Protein AF-X1JKB7-F1 (afdb_monomer_lite)

Structure (mmCIF, N/CA/C/O backbone):
data_AF-X1JKB7-F1
#
_entry.id   AF-X1JKB7-F1
#
loop_
_atom_site.group_PDB
_atom_site.id
_atom_site.type_symbol
_atom_site.label_atom_id
_atom_site.label_alt_id
_atom_site.label_comp_id
_atom_site.label_asym_id
_atom_site.label_entity_id
_atom_site.label_seq_id
_atom_site.pdbx_PDB_ins_code
_atom_site.Cartn_x
_atom_site.Cartn_y
_atom_site.Cartn_z
_atom_site.occupancy
_atom_site.B_iso_or_equiv
_atom_site.auth_seq_id
_atom_site.auth_comp_id
_atom_site.auth_asym_id
_atom_site.auth_atom_id
_atom_site.pdbx_PDB_model_num
ATOM 1 N N . MET A 1 1 ? 3.343 12.902 -6.749 1.00 67.06 1 MET A N 1
ATOM 2 C CA . MET A 1 1 ? 1.895 13.186 -6.654 1.00 67.06 1 MET A CA 1
ATOM 3 C C . MET A 1 1 ? 1.646 13.955 -5.367 1.00 67.06 1 MET A C 1
ATOM 5 O O . MET A 1 1 ? 2.463 13.833 -4.457 1.00 67.06 1 MET A O 1
ATOM 9 N N . PRO A 1 2 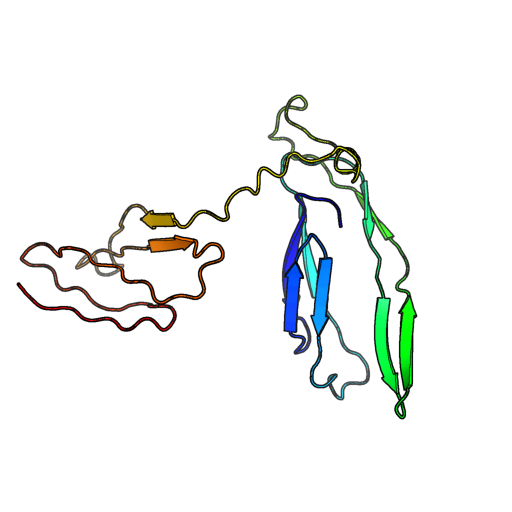? 0.569 14.744 -5.286 1.00 68.81 2 PRO A N 1
ATOM 10 C CA . PRO A 1 2 ? 0.174 15.407 -4.045 1.00 68.81 2 PRO A CA 1
ATOM 11 C C . PRO A 1 2 ? -0.116 14.425 -2.902 1.00 68.81 2 PRO A C 1
ATOM 13 O O . PRO A 1 2 ? -0.465 13.264 -3.144 1.00 68.81 2 PRO A O 1
ATOM 16 N N . LYS A 1 3 ? 0.022 14.890 -1.653 1.00 67.94 3 LYS A N 1
ATOM 17 C CA . LYS A 1 3 ? -0.357 14.118 -0.456 1.00 67.94 3 LYS A CA 1
ATOM 18 C C . LYS A 1 3 ? -1.873 13.890 -0.411 1.00 67.94 3 LYS A C 1
ATOM 20 O O . LYS A 1 3 ? -2.651 14.680 -0.929 1.00 67.94 3 LYS A O 1
ATOM 25 N N . GLY A 1 4 ? -2.281 12.781 0.210 1.00 70.06 4 GLY A N 1
ATOM 26 C CA . GLY A 1 4 ? -3.690 12.394 0.367 1.00 70.06 4 GLY A CA 1
ATOM 27 C C . GLY A 1 4 ? -4.342 11.797 -0.889 1.00 70.06 4 GLY A C 1
ATOM 28 O O . GLY A 1 4 ? -5.540 11.511 -0.882 1.00 70.06 4 GLY A O 1
ATOM 29 N N . ILE A 1 5 ? -3.550 11.544 -1.933 1.00 76.94 5 ILE A N 1
ATOM 30 C CA . ILE A 1 5 ? -3.913 10.667 -3.045 1.00 76.94 5 ILE A CA 1
ATOM 31 C C . ILE A 1 5 ? -3.340 9.282 -2.765 1.00 76.94 5 ILE A C 1
ATOM 33 O O . ILE A 1 5 ? -2.175 9.151 -2.394 1.00 76.94 5 ILE A O 1
ATOM 37 N N . THR A 1 6 ? -4.140 8.244 -2.964 1.00 78.31 6 THR A N 1
ATOM 38 C CA . THR A 1 6 ? -3.696 6.850 -2.927 1.00 78.31 6 THR A CA 1
ATOM 39 C C . THR A 1 6 ? -3.785 6.244 -4.319 1.00 78.31 6 THR A C 1
ATOM 41 O O . THR A 1 6 ? -4.603 6.654 -5.142 1.00 78.31 6 THR A O 1
ATOM 44 N N . ALA A 1 7 ? -2.926 5.270 -4.608 1.00 77.62 7 ALA A N 1
ATOM 45 C CA . ALA A 1 7 ? -2.936 4.546 -5.870 1.00 77.62 7 ALA A CA 1
ATOM 46 C C . ALA A 1 7 ? -3.080 3.046 -5.614 1.00 77.62 7 ALA A C 1
ATOM 48 O O . ALA A 1 7 ? -2.458 2.507 -4.699 1.00 77.62 7 ALA A O 1
ATOM 49 N N . THR A 1 8 ? -3.886 2.375 -6.431 1.00 74.75 8 THR A N 1
ATOM 50 C CA . THR A 1 8 ? -4.129 0.935 -6.343 1.00 74.75 8 THR A CA 1
ATOM 51 C C . THR A 1 8 ? -3.903 0.273 -7.696 1.00 74.75 8 THR A C 1
ATOM 53 O O . THR A 1 8 ? -4.328 0.770 -8.743 1.00 74.75 8 THR A O 1
ATOM 56 N N . ALA A 1 9 ? -3.220 -0.866 -7.670 1.00 76.81 9 ALA A N 1
ATOM 57 C CA . ALA A 1 9 ? -3.004 -1.707 -8.836 1.00 76.81 9 ALA A CA 1
ATOM 58 C C . ALA A 1 9 ? -4.325 -2.345 -9.298 1.00 76.81 9 ALA A C 1
ATOM 60 O O . ALA A 1 9 ? -5.082 -2.844 -8.468 1.00 76.81 9 ALA A O 1
ATOM 61 N N . ILE A 1 10 ? -4.589 -2.351 -10.611 1.00 75.06 10 ILE A N 1
ATOM 62 C CA . ILE A 1 10 ? -5.733 -3.071 -11.203 1.00 75.06 10 ILE A CA 1
ATOM 63 C C . ILE A 1 10 ? -5.227 -4.183 -12.124 1.00 75.06 10 ILE A C 1
ATOM 65 O O . ILE A 1 10 ? -5.550 -5.349 -11.929 1.00 75.06 10 ILE A O 1
ATOM 69 N N . ASN A 1 11 ? -4.422 -3.836 -13.128 1.00 75.81 11 ASN A N 1
ATOM 70 C CA . ASN A 1 11 ? -3.771 -4.794 -14.017 1.00 75.81 11 ASN A CA 1
ATOM 71 C C . ASN A 1 11 ? -2.428 -4.223 -14.455 1.00 75.81 11 ASN A C 1
ATOM 73 O O . ASN A 1 11 ? -2.389 -3.209 -15.141 1.00 75.81 11 ASN A O 1
ATOM 77 N N . LEU A 1 12 ? -1.333 -4.864 -14.068 1.00 82.44 12 LEU A N 1
ATOM 78 C CA . LEU A 1 12 ? 0.002 -4.306 -14.255 1.00 82.44 12 LEU A CA 1
ATOM 79 C C . LEU A 1 12 ? 0.885 -5.102 -15.208 1.00 82.44 12 LEU A C 1
ATOM 81 O O . LEU A 1 12 ? 2.082 -4.848 -15.262 1.00 82.44 12 LEU A O 1
ATOM 85 N N . ALA A 1 13 ? 0.311 -6.050 -15.954 1.00 79.06 13 ALA A N 1
ATOM 86 C CA . ALA A 1 13 ? 1.042 -6.868 -16.921 1.00 79.06 13 ALA A CA 1
ATOM 87 C C . ALA A 1 13 ? 2.376 -7.412 -16.360 1.00 79.06 13 ALA A C 1
ATOM 89 O O . ALA A 1 13 ? 3.445 -7.186 -16.927 1.00 79.06 13 ALA A O 1
ATOM 90 N N . ASN A 1 14 ? 2.297 -8.092 -15.210 1.00 79.38 14 ASN A N 1
ATOM 91 C CA . ASN A 1 14 ? 3.423 -8.686 -14.475 1.00 79.38 14 ASN A CA 1
ATOM 92 C C . ASN A 1 14 ? 4.459 -7.694 -13.906 1.00 79.38 14 ASN A C 1
ATOM 94 O O . ASN A 1 14 ? 5.564 -8.111 -13.568 1.00 79.38 14 ASN A O 1
ATOM 98 N N . ALA A 1 15 ? 4.129 -6.404 -13.788 1.00 82.88 15 ALA A N 1
ATOM 99 C CA . ALA A 1 15 ? 4.961 -5.457 -13.049 1.00 82.88 15 ALA A CA 1
ATOM 100 C C . ALA A 1 15 ? 4.763 -5.596 -11.537 1.00 82.88 15 ALA A C 1
ATOM 102 O O . ALA A 1 15 ? 3.627 -5.700 -11.062 1.00 82.88 15 ALA A O 1
ATOM 103 N N . ASP A 1 16 ? 5.852 -5.454 -10.789 1.00 81.75 16 ASP A N 1
ATOM 104 C CA . ASP A 1 16 ? 5.804 -5.177 -9.361 1.00 81.75 16 ASP A CA 1
ATOM 105 C C . ASP A 1 16 ? 5.390 -3.722 -9.130 1.00 81.75 16 ASP A C 1
ATOM 107 O O . ASP A 1 16 ? 5.962 -2.787 -9.701 1.00 81.75 16 ASP A O 1
ATOM 111 N N . PHE A 1 17 ? 4.383 -3.531 -8.281 1.00 85.44 17 PHE A N 1
ATOM 112 C CA . PHE A 1 17 ? 3.845 -2.222 -7.922 1.00 85.44 17 PHE A CA 1
ATOM 113 C C . PHE A 1 17 ? 4.328 -1.777 -6.559 1.00 85.44 17 PHE A C 1
ATOM 115 O O . PHE A 1 17 ? 4.163 -2.496 -5.572 1.00 85.44 17 PHE A O 1
ATOM 122 N N . SER A 1 18 ? 4.789 -0.535 -6.476 1.00 80.88 18 SER A N 1
ATOM 123 C CA . SER A 1 18 ? 4.934 0.152 -5.202 1.00 80.88 18 SER A CA 1
ATOM 124 C C . SER A 1 18 ? 4.388 1.574 -5.271 1.00 80.88 18 SER A C 1
ATOM 126 O O . SER A 1 18 ? 4.466 2.264 -6.291 1.00 80.88 18 SER A O 1
ATOM 128 N N . PHE A 1 19 ? 3.813 2.012 -4.154 1.00 81.50 19 PHE A N 1
ATOM 129 C CA . PHE A 1 19 ? 3.374 3.383 -3.953 1.00 81.50 19 PHE A CA 1
ATOM 130 C C . PHE A 1 19 ? 3.996 3.912 -2.666 1.00 81.50 19 PHE A C 1
ATOM 132 O O . PHE A 1 19 ? 3.548 3.598 -1.566 1.00 81.50 19 PHE A O 1
ATOM 139 N N . GLU A 1 20 ? 5.046 4.712 -2.812 1.00 76.62 20 GLU A N 1
ATOM 140 C CA . GLU A 1 20 ? 5.796 5.266 -1.688 1.00 76.62 20 GLU A CA 1
ATOM 141 C C . GLU A 1 20 ? 6.022 6.755 -1.898 1.00 76.62 20 GLU A C 1
ATOM 143 O O . GLU A 1 20 ? 6.302 7.197 -3.012 1.00 76.62 20 GLU A O 1
ATOM 148 N N . LYS A 1 21 ? 5.906 7.547 -0.825 1.00 77.06 21 LYS A N 1
ATOM 149 C CA . LYS A 1 21 ? 6.131 9.005 -0.863 1.00 77.06 21 LYS A CA 1
ATOM 150 C C . LYS A 1 21 ? 5.345 9.699 -1.992 1.00 77.06 21 LYS A C 1
ATOM 152 O O . LYS A 1 21 ? 5.865 10.572 -2.679 1.00 77.06 21 LYS A O 1
ATOM 157 N N . ASN A 1 22 ? 4.095 9.279 -2.208 1.00 77.25 22 ASN A N 1
ATOM 158 C CA . ASN A 1 22 ? 3.223 9.758 -3.288 1.00 77.25 22 ASN A CA 1
ATOM 159 C C . ASN A 1 22 ? 3.813 9.589 -4.698 1.00 77.25 22 ASN A C 1
ATOM 161 O O . ASN A 1 22 ? 3.587 10.411 -5.595 1.00 77.25 22 ASN A O 1
ATOM 165 N N . LYS A 1 23 ? 4.590 8.529 -4.906 1.00 80.81 23 LYS A N 1
ATOM 166 C CA . LYS A 1 23 ? 5.156 8.155 -6.196 1.00 80.81 23 LYS A CA 1
ATOM 167 C C . LYS A 1 23 ? 4.790 6.709 -6.495 1.00 80.81 23 LYS A C 1
ATOM 169 O O . LYS A 1 23 ? 5.072 5.814 -5.705 1.00 80.81 23 LYS A O 1
ATOM 174 N N . ILE A 1 24 ? 4.173 6.502 -7.653 1.00 84.94 24 ILE A N 1
ATOM 175 C CA . ILE A 1 24 ? 3.945 5.168 -8.202 1.00 84.94 24 ILE A CA 1
ATOM 176 C C . ILE A 1 24 ? 5.240 4.710 -8.869 1.00 84.94 24 ILE A C 1
ATOM 178 O O . ILE A 1 24 ? 5.812 5.446 -9.679 1.00 84.94 24 ILE A O 1
ATOM 182 N N . THR A 1 25 ? 5.680 3.501 -8.544 1.00 84.06 25 THR A N 1
ATOM 183 C CA . THR A 1 25 ? 6.769 2.815 -9.238 1.00 84.06 25 THR A CA 1
ATOM 184 C C . THR A 1 25 ? 6.254 1.473 -9.738 1.00 84.06 25 THR A C 1
ATOM 186 O O . THR A 1 25 ? 5.592 0.737 -9.009 1.00 84.06 25 THR A O 1
ATOM 189 N N . LEU A 1 26 ? 6.538 1.187 -11.005 1.00 82.81 26 LEU A N 1
ATOM 190 C CA . LEU A 1 26 ? 6.239 -0.075 -11.668 1.00 82.81 26 LEU A CA 1
ATOM 191 C C . LEU A 1 26 ? 7.565 -0.653 -12.145 1.00 82.81 26 LEU A C 1
ATOM 193 O O . LEU A 1 26 ? 8.293 0.029 -12.871 1.00 82.81 26 LEU A O 1
ATOM 197 N N . ILE A 1 27 ? 7.895 -1.864 -11.707 1.00 84.62 27 ILE A N 1
ATOM 198 C CA . ILE A 1 27 ? 9.154 -2.525 -12.054 1.00 84.62 27 ILE A CA 1
ATOM 199 C C . ILE A 1 27 ? 8.835 -3.835 -12.761 1.00 84.62 27 ILE A C 1
ATOM 201 O O . ILE A 1 27 ? 8.167 -4.700 -12.208 1.00 84.62 27 ILE A O 1
ATOM 205 N N . TRP A 1 28 ? 9.340 -3.992 -13.982 1.00 81.62 28 TRP A N 1
ATOM 206 C CA . TRP A 1 28 ? 9.316 -5.268 -14.688 1.00 81.62 28 TRP A CA 1
ATOM 207 C C . TRP A 1 28 ? 10.675 -5.937 -14.548 1.00 81.62 28 TRP A C 1
ATOM 209 O O . TRP A 1 28 ? 11.679 -5.384 -14.992 1.00 81.62 28 TRP A O 1
ATOM 219 N N . LEU A 1 29 ? 10.706 -7.146 -13.985 1.00 78.38 29 LEU A N 1
ATOM 220 C CA . LEU A 1 29 ? 11.900 -7.993 -14.057 1.00 78.38 29 LEU A CA 1
ATOM 221 C C . LEU A 1 29 ? 12.142 -8.467 -15.498 1.00 78.38 29 LEU A C 1
ATOM 223 O O . LEU A 1 29 ? 13.273 -8.496 -15.975 1.00 78.38 29 LEU A O 1
ATOM 227 N N . LYS A 1 30 ? 11.054 -8.805 -16.199 1.00 78.31 30 LYS A N 1
ATOM 228 C CA . LYS A 1 30 ? 11.026 -9.080 -17.633 1.00 78.31 30 LYS A CA 1
ATOM 229 C C . LYS A 1 30 ? 9.790 -8.404 -18.221 1.00 78.31 30 LYS A C 1
ATOM 231 O O . LYS A 1 30 ? 8.676 -8.659 -17.761 1.00 78.31 30 LYS A O 1
ATOM 236 N N . LEU A 1 31 ? 9.984 -7.539 -19.215 1.00 76.38 31 LEU A N 1
ATOM 237 C CA . LEU A 1 31 ? 8.864 -6.972 -19.965 1.00 76.38 31 LEU A CA 1
ATOM 238 C C . LEU A 1 31 ? 8.130 -8.116 -20.702 1.00 76.38 31 LEU A C 1
ATOM 240 O O . LEU A 1 31 ? 8.802 -9.030 -21.188 1.00 76.38 31 LEU A O 1
ATOM 244 N N . PRO A 1 32 ? 6.789 -8.110 -20.790 1.00 78.50 32 PRO A N 1
ATOM 245 C CA . PRO A 1 32 ? 6.070 -9.101 -21.586 1.00 78.50 32 PRO A CA 1
ATOM 246 C C . PRO A 1 32 ? 6.553 -9.130 -23.043 1.00 78.50 32 PRO A C 1
ATOM 248 O O . PRO A 1 32 ? 6.808 -8.081 -23.626 1.00 78.50 32 PRO A O 1
ATOM 251 N N . ASP A 1 33 ? 6.615 -10.323 -23.645 1.00 77.81 33 ASP A N 1
ATOM 252 C CA . ASP A 1 33 ? 7.050 -10.521 -25.042 1.00 77.81 33 ASP A CA 1
ATOM 253 C C . ASP A 1 33 ? 5.994 -10.025 -26.069 1.00 77.81 33 ASP A C 1
ATOM 255 O O . ASP A 1 33 ? 6.169 -10.136 -27.283 1.00 77.81 33 ASP A O 1
ATOM 259 N N . GLU A 1 34 ? 4.872 -9.481 -25.586 1.00 76.19 34 GLU A N 1
ATOM 260 C CA . GLU A 1 34 ? 3.820 -8.877 -26.398 1.00 76.19 34 GLU A CA 1
ATOM 261 C C . GLU A 1 34 ? 4.272 -7.530 -26.975 1.00 76.19 34 GLU A C 1
ATOM 263 O O . GLU A 1 34 ? 4.841 -6.687 -26.286 1.00 76.19 34 GLU A O 1
ATOM 268 N N . SER A 1 35 ? 3.920 -7.264 -28.235 1.00 74.38 35 SER A N 1
ATOM 269 C CA . SER A 1 35 ? 4.248 -5.993 -28.901 1.00 74.38 35 SER A CA 1
ATOM 270 C C . SER A 1 35 ? 3.549 -4.772 -28.292 1.00 74.38 35 SER A C 1
ATOM 272 O O . SER A 1 35 ? 3.887 -3.636 -28.627 1.00 74.38 35 SER A O 1
ATOM 274 N N . ARG A 1 36 ? 2.547 -4.981 -27.426 1.00 73.19 36 ARG A N 1
ATOM 275 C CA . ARG A 1 36 ? 1.813 -3.927 -26.720 1.00 73.19 36 ARG A CA 1
ATOM 276 C C . ARG A 1 36 ? 1.477 -4.386 -25.311 1.00 73.19 36 ARG A C 1
ATOM 278 O O . ARG A 1 36 ? 0.697 -5.310 -25.135 1.00 73.19 36 ARG A O 1
ATOM 285 N N . VAL A 1 37 ? 1.990 -3.669 -24.320 1.00 72.19 37 VAL A N 1
ATOM 286 C CA . VAL A 1 37 ? 1.720 -3.940 -22.907 1.00 72.19 37 VAL A CA 1
ATOM 287 C C . VAL A 1 37 ? 0.724 -2.912 -22.386 1.00 72.19 37 VAL A C 1
ATOM 289 O O . VAL A 1 37 ? 0.959 -1.707 -22.479 1.00 72.19 37 VAL A O 1
ATOM 292 N N . LYS A 1 38 ? -0.407 -3.374 -21.843 1.00 75.00 38 LYS A N 1
ATOM 293 C CA . LYS A 1 38 ? -1.409 -2.501 -21.219 1.00 75.00 38 LYS A CA 1
ATOM 294 C C . LYS A 1 38 ? -1.276 -2.545 -19.702 1.00 75.00 38 LYS A C 1
ATOM 296 O O . LYS A 1 38 ? -1.395 -3.605 -19.099 1.00 75.00 38 LYS A O 1
ATOM 301 N N . VAL A 1 39 ? -1.116 -1.371 -19.100 1.00 76.62 39 VAL A N 1
ATOM 302 C CA . VAL A 1 39 ? -1.061 -1.178 -17.648 1.00 76.62 39 VAL A CA 1
ATOM 303 C C . VAL A 1 39 ? -2.249 -0.330 -17.213 1.00 76.62 39 VAL A C 1
ATOM 305 O O . VAL A 1 39 ? -2.577 0.672 -17.847 1.00 76.62 39 VAL A O 1
ATOM 308 N N . VAL A 1 40 ? -2.900 -0.738 -16.131 1.00 77.50 40 VAL A N 1
ATOM 309 C CA . VAL A 1 40 ? -4.072 -0.101 -15.540 1.00 77.50 40 VAL A CA 1
ATOM 310 C C . VAL A 1 40 ? -3.872 -0.016 -14.030 1.00 77.50 40 VAL A C 1
ATOM 312 O O . VAL A 1 40 ? -3.728 -1.025 -13.338 1.00 77.50 40 VAL A O 1
ATOM 315 N N . TYR A 1 41 ? -3.903 1.203 -13.513 1.00 80.25 41 TYR A N 1
ATOM 316 C CA . TYR A 1 41 ? -3.930 1.506 -12.088 1.00 80.25 41 TYR A CA 1
ATOM 317 C C . TYR A 1 41 ? -5.008 2.562 -11.842 1.00 80.25 41 TYR A C 1
ATOM 319 O O . TYR A 1 41 ? -5.333 3.341 -12.740 1.00 80.25 41 TYR A O 1
ATOM 327 N N . SER A 1 42 ? -5.569 2.587 -10.638 1.00 77.50 42 SER A N 1
ATOM 328 C CA . SER A 1 42 ? -6.506 3.630 -10.214 1.00 77.50 42 SER A CA 1
ATOM 329 C C . SER A 1 42 ? -5.880 4.523 -9.163 1.00 77.50 42 SER A C 1
ATOM 331 O O . SER A 1 42 ? -5.074 4.082 -8.347 1.00 77.50 42 SER A O 1
ATOM 333 N N . ILE A 1 43 ? -6.297 5.780 -9.171 1.00 80.75 43 ILE A N 1
ATOM 334 C CA . ILE A 1 43 ? -5.950 6.784 -8.175 1.00 80.75 43 ILE A CA 1
ATOM 335 C C . ILE A 1 43 ? -7.223 7.201 -7.445 1.00 80.75 43 ILE A C 1
ATOM 337 O O . ILE A 1 43 ? -8.271 7.371 -8.066 1.00 80.75 43 ILE A O 1
ATOM 341 N N . HIS A 1 44 ? -7.132 7.360 -6.133 1.00 77.50 44 HIS A N 1
ATOM 342 C CA . HIS A 1 44 ? -8.232 7.794 -5.287 1.00 77.50 44 HIS A CA 1
ATOM 343 C C . HIS A 1 44 ? -7.773 9.012 -4.492 1.00 77.50 44 HIS A C 1
ATOM 345 O O . HIS A 1 44 ? -6.743 8.975 -3.822 1.00 77.50 44 HIS A O 1
ATOM 351 N N . ALA A 1 45 ? -8.528 10.101 -4.581 1.00 75.94 45 ALA A N 1
ATOM 352 C CA . ALA A 1 45 ? -8.322 11.261 -3.727 1.00 75.94 45 ALA A CA 1
ATOM 353 C C . ALA A 1 45 ? -9.094 11.076 -2.416 1.00 75.94 45 ALA A C 1
ATOM 355 O O . ALA A 1 45 ? -10.194 10.519 -2.403 1.00 75.94 45 ALA A O 1
ATOM 356 N N . ASN A 1 46 ? -8.526 11.551 -1.310 1.00 74.19 46 ASN A N 1
ATOM 357 C CA . ASN A 1 46 ? -9.263 11.664 -0.058 1.00 74.19 46 ASN A CA 1
ATOM 358 C C . ASN A 1 46 ? -10.496 12.574 -0.248 1.00 74.19 46 ASN A C 1
ATOM 360 O O . ASN A 1 46 ? -10.413 13.599 -0.917 1.00 74.19 46 ASN A O 1
ATOM 364 N N . LYS A 1 47 ? -11.622 12.221 0.381 1.00 70.56 47 LYS A N 1
ATOM 365 C CA . LYS A 1 47 ? -12.895 12.968 0.346 1.00 70.56 47 LYS A CA 1
ATOM 366 C C . LYS A 1 47 ? -12.790 14.444 0.765 1.00 70.56 47 LYS A C 1
ATOM 368 O O . LYS A 1 47 ? -13.627 15.249 0.378 1.00 70.56 47 LYS A O 1
ATOM 373 N N . HIS A 1 48 ? -11.767 14.797 1.541 1.00 71.25 48 HIS A N 1
ATOM 374 C CA . HIS A 1 48 ? -11.502 16.170 1.977 1.00 71.25 48 HIS A CA 1
ATOM 375 C C . HIS A 1 48 ? -10.612 16.965 1.010 1.00 71.25 48 HIS A C 1
ATOM 377 O O . HIS A 1 48 ? -10.339 18.131 1.277 1.00 71.25 48 HIS A O 1
ATOM 383 N N . LEU A 1 49 ? -10.133 16.367 -0.084 1.00 73.00 49 LEU A N 1
ATOM 384 C CA . LEU A 1 49 ? -9.283 17.054 -1.056 1.00 73.00 49 LEU A CA 1
ATOM 385 C C . LEU A 1 49 ? -10.100 17.643 -2.204 1.00 73.00 49 LEU A C 1
ATOM 387 O O . LEU A 1 49 ? -10.986 16.992 -2.759 1.00 73.00 49 LEU A O 1
ATOM 391 N N . LYS A 1 50 ? -9.732 18.860 -2.604 1.00 77.19 50 LYS A N 1
ATOM 392 C CA . LYS A 1 50 ? -10.218 19.538 -3.813 1.00 77.19 50 LYS A CA 1
ATOM 393 C C . LYS A 1 50 ? -9.045 20.124 -4.598 1.00 77.19 50 LYS A C 1
ATOM 395 O O . LYS A 1 50 ? -7.952 20.265 -4.062 1.00 77.19 50 LYS A O 1
ATOM 400 N N . GLY A 1 51 ? -9.275 20.467 -5.862 1.00 78.62 51 GLY A N 1
ATOM 401 C CA . GLY A 1 51 ? -8.294 21.162 -6.702 1.00 78.62 51 GLY A CA 1
ATOM 402 C C . GLY A 1 51 ? -7.832 20.323 -7.888 1.00 78.62 51 GLY A C 1
ATOM 403 O O . GLY A 1 51 ? -8.488 19.360 -8.278 1.00 78.62 51 GLY A O 1
ATOM 404 N N . GLU A 1 52 ? -6.719 20.699 -8.503 1.00 80.38 52 GLU A N 1
ATOM 405 C CA . GLU A 1 52 ? -6.172 20.011 -9.673 1.00 80.38 52 GLU A CA 1
ATOM 406 C C . GLU A 1 52 ? -4.665 19.819 -9.556 1.00 80.38 52 GLU A C 1
ATOM 408 O O . GLU A 1 52 ? -3.980 20.624 -8.929 1.00 80.38 52 GLU A O 1
ATOM 413 N N . PHE A 1 53 ? -4.154 18.739 -10.148 1.00 81.38 53 PHE A N 1
ATOM 414 C CA . PHE A 1 53 ? -2.727 18.436 -10.134 1.00 81.38 53 PHE A CA 1
ATOM 415 C C . PHE A 1 53 ? -2.267 17.800 -11.452 1.00 81.38 53 PHE A C 1
ATOM 417 O O . PHE A 1 53 ? -3.019 17.046 -12.080 1.00 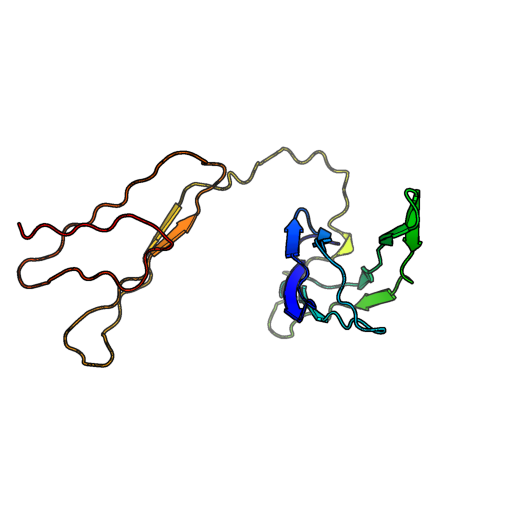81.38 53 PHE A O 1
ATOM 424 N N . PRO A 1 54 ? -1.018 18.052 -11.879 1.00 79.75 54 PRO A N 1
ATOM 425 C CA . PRO A 1 54 ? -0.447 17.381 -13.034 1.00 79.75 54 PRO A CA 1
ATOM 426 C C . PRO A 1 54 ? -0.000 15.957 -12.672 1.00 79.75 54 PRO A C 1
ATOM 428 O O . PRO A 1 54 ? 0.718 15.730 -11.695 1.00 79.75 54 PRO A O 1
ATOM 431 N N . ILE A 1 55 ? -0.371 14.990 -13.504 1.00 82.00 55 ILE A N 1
ATOM 432 C CA . ILE A 1 55 ? 0.216 13.655 -13.550 1.00 82.00 55 ILE A CA 1
ATOM 433 C C . ILE A 1 55 ? 1.152 13.554 -14.748 1.00 82.00 55 ILE A C 1
ATOM 435 O O . ILE A 1 55 ? 0.867 14.037 -15.839 1.00 82.00 55 ILE A O 1
ATOM 439 N N . GLY A 1 56 ? 2.289 12.917 -14.539 1.00 83.00 56 GLY A N 1
ATOM 440 C CA . GLY A 1 56 ? 3.261 12.611 -15.572 1.00 83.00 56 GLY A CA 1
ATOM 441 C C . GLY A 1 56 ? 4.231 11.578 -15.030 1.00 83.00 56 GLY A C 1
ATOM 442 O O . GLY A 1 56 ? 4.045 11.045 -13.932 1.00 83.00 56 GLY A O 1
ATOM 443 N N . GLY A 1 57 ? 5.286 11.307 -15.779 1.00 82.44 57 GLY A N 1
ATOM 444 C CA . GLY A 1 57 ? 6.307 10.380 -15.331 1.00 82.44 57 GLY A CA 1
ATOM 445 C C . GLY A 1 57 ? 7.336 10.124 -16.406 1.00 82.44 57 GLY A C 1
ATOM 446 O O . GLY A 1 57 ? 7.379 10.806 -17.426 1.00 82.44 57 GLY A O 1
ATOM 447 N N . LYS A 1 58 ? 8.150 9.107 -16.163 1.00 86.31 58 LYS A N 1
ATOM 448 C CA . LYS A 1 58 ? 9.144 8.639 -17.111 1.00 86.31 58 LYS A CA 1
ATOM 449 C C . LYS A 1 58 ? 9.120 7.126 -17.176 1.00 86.31 58 LYS A C 1
ATOM 451 O O . LYS A 1 58 ? 8.942 6.467 -16.150 1.00 86.31 58 LYS A O 1
ATOM 456 N N . PHE A 1 59 ? 9.290 6.604 -18.376 1.00 83.38 59 PHE A N 1
ATOM 457 C CA . PHE A 1 59 ? 9.476 5.192 -18.639 1.00 83.38 59 PHE A CA 1
ATOM 458 C C . PHE A 1 59 ? 10.953 4.961 -18.945 1.00 83.38 59 PHE A C 1
ATOM 460 O O . PHE A 1 59 ? 11.472 5.516 -19.907 1.00 83.38 59 PHE A O 1
ATOM 467 N N . SER A 1 60 ? 11.637 4.192 -18.104 1.00 81.50 60 SER A N 1
ATOM 468 C CA . SER A 1 60 ? 13.057 3.877 -18.276 1.00 81.50 60 SER A CA 1
ATOM 469 C C . SER A 1 60 ? 13.210 2.416 -18.671 1.00 81.50 60 SER A C 1
ATOM 471 O O . SER A 1 60 ? 12.635 1.551 -18.011 1.00 81.50 60 SER A O 1
ATOM 473 N N . PHE A 1 61 ? 13.997 2.140 -19.707 1.00 82.56 61 PHE A N 1
ATOM 474 C CA . PHE A 1 61 ? 14.275 0.787 -20.188 1.00 82.56 61 PHE A CA 1
ATOM 475 C C . PHE A 1 61 ? 15.756 0.641 -20.546 1.00 82.56 61 PHE A C 1
ATOM 477 O O . PHE A 1 61 ? 16.482 1.628 -20.639 1.00 82.56 61 PHE A O 1
ATOM 484 N N . ILE A 1 62 ? 16.226 -0.598 -20.667 1.00 82.00 62 ILE A N 1
ATOM 485 C CA . ILE A 1 62 ? 17.603 -0.898 -21.064 1.00 82.00 62 ILE A CA 1
ATOM 486 C C . ILE A 1 62 ? 17.550 -1.494 -22.465 1.00 82.00 62 ILE A C 1
ATOM 488 O O . ILE A 1 62 ? 16.918 -2.532 -22.663 1.00 82.00 62 ILE A O 1
ATOM 492 N N . GLU A 1 63 ? 18.217 -0.851 -23.415 1.00 78.69 63 GLU A N 1
ATOM 493 C CA . GLU A 1 63 ? 18.367 -1.319 -24.789 1.00 78.69 63 GLU A CA 1
ATOM 494 C C . GLU A 1 63 ? 19.859 -1.408 -25.123 1.00 78.69 63 GLU A C 1
ATOM 496 O O . GLU A 1 63 ? 20.602 -0.444 -24.961 1.00 78.69 63 GLU A O 1
ATOM 501 N N . VAL A 1 64 ? 20.309 -2.601 -25.535 1.00 72.06 64 VAL A N 1
ATOM 502 C CA . VAL A 1 64 ? 21.697 -2.877 -25.961 1.00 72.06 64 VAL A CA 1
ATOM 503 C C . VAL A 1 64 ? 22.734 -2.266 -24.995 1.00 72.06 64 VAL A C 1
ATOM 505 O O . VAL A 1 64 ? 23.596 -1.484 -25.378 1.00 72.06 64 VAL A O 1
ATOM 508 N N . GLU A 1 65 ? 22.592 -2.604 -23.707 1.00 77.62 65 GLU A N 1
ATOM 509 C CA . GLU A 1 65 ? 23.448 -2.174 -22.580 1.00 77.62 65 GLU A CA 1
ATOM 510 C C . GLU A 1 65 ? 23.381 -0.689 -22.184 1.00 77.62 65 GLU A C 1
ATOM 512 O O . GLU A 1 65 ? 24.010 -0.295 -21.200 1.00 77.62 65 GLU A O 1
ATOM 517 N N . ASN A 1 66 ? 22.563 0.126 -22.853 1.00 79.94 66 ASN A N 1
ATOM 518 C CA . ASN A 1 66 ? 22.339 1.520 -22.483 1.00 79.94 66 ASN A CA 1
ATOM 519 C C . AS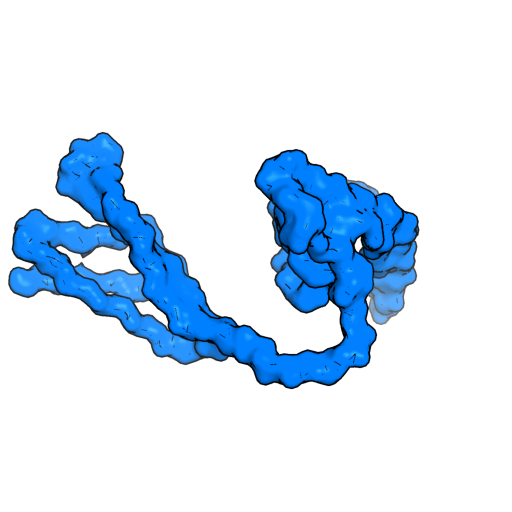N A 1 66 ? 20.957 1.718 -21.859 1.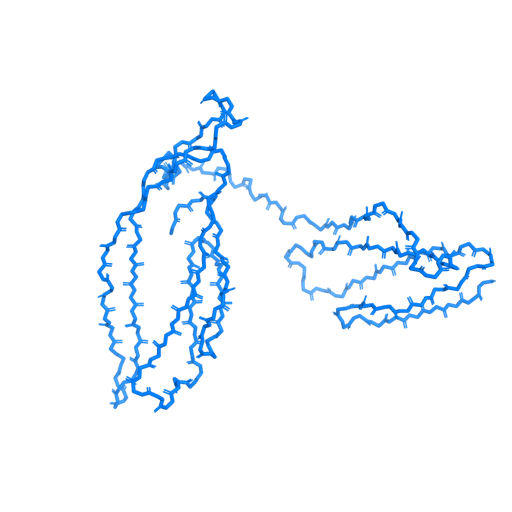00 79.94 66 ASN A C 1
ATOM 521 O O . ASN A 1 66 ? 19.962 1.137 -22.284 1.00 79.94 66 ASN A O 1
ATOM 525 N N . ARG A 1 67 ? 20.893 2.556 -20.821 1.00 84.00 67 ARG A N 1
ATOM 526 C CA . ARG A 1 67 ? 19.627 2.967 -20.209 1.00 84.00 67 ARG A CA 1
ATOM 527 C C . ARG A 1 67 ? 19.043 4.131 -20.999 1.00 84.00 67 ARG A C 1
ATOM 529 O O . ARG A 1 67 ? 19.631 5.210 -21.019 1.00 84.00 67 ARG A O 1
ATOM 536 N N . GLU A 1 68 ? 17.856 3.927 -21.545 1.00 84.12 68 GLU A N 1
ATOM 537 C CA . GLU A 1 68 ? 17.052 4.960 -22.185 1.00 84.12 68 GLU A CA 1
ATOM 538 C C . GLU A 1 68 ? 15.884 5.384 -21.288 1.00 84.12 68 GLU A C 1
ATOM 540 O O . GLU A 1 68 ? 15.405 4.626 -20.436 1.00 84.12 68 GLU A O 1
ATOM 545 N N . GLU A 1 69 ? 15.434 6.629 -21.448 1.00 86.44 69 GLU A N 1
ATOM 546 C CA . GLU A 1 69 ? 14.281 7.178 -20.734 1.00 86.44 69 GLU A CA 1
ATOM 547 C C . GLU A 1 69 ? 13.360 7.924 -21.705 1.00 86.44 69 GLU A C 1
ATOM 549 O O . GLU A 1 69 ? 13.805 8.771 -22.474 1.00 86.44 69 GLU A O 1
ATOM 554 N N . ILE A 1 70 ? 12.061 7.640 -21.631 1.00 78.69 70 ILE A N 1
ATOM 555 C CA . ILE A 1 70 ? 11.006 8.345 -22.360 1.00 78.69 70 ILE A CA 1
ATOM 556 C C . ILE A 1 70 ? 10.164 9.113 -21.347 1.00 78.69 70 ILE A C 1
ATOM 558 O O . ILE A 1 70 ? 9.625 8.531 -20.401 1.00 78.69 70 ILE A O 1
ATOM 562 N N . GLU A 1 71 ? 10.018 10.420 -21.544 1.00 81.81 71 GLU A N 1
ATOM 563 C CA . GLU A 1 71 ? 9.092 11.222 -20.747 1.00 81.81 71 GLU A CA 1
ATOM 564 C C . GLU A 1 71 ? 7.645 10.982 -21.189 1.00 81.81 71 GLU A C 1
ATOM 566 O O . GLU A 1 71 ? 7.302 11.047 -22.369 1.00 81.81 71 GLU A O 1
ATOM 571 N N . LEU A 1 72 ? 6.776 10.715 -20.217 1.00 78.19 72 LEU A N 1
ATOM 572 C CA . LEU A 1 72 ? 5.342 10.584 -20.442 1.00 78.19 72 LEU A CA 1
ATOM 573 C C . LEU A 1 72 ? 4.718 11.977 -20.542 1.00 78.19 72 LEU A C 1
ATOM 575 O O . LEU A 1 72 ? 5.018 12.869 -19.743 1.00 78.19 72 LEU A O 1
ATOM 579 N N . THR A 1 73 ? 3.789 12.147 -21.482 1.00 78.38 73 THR A N 1
ATOM 580 C CA . THR A 1 73 ? 3.028 13.391 -21.621 1.00 78.38 73 THR A CA 1
ATOM 581 C C . THR A 1 73 ? 2.284 13.708 -20.327 1.00 78.38 73 THR A C 1
ATOM 583 O O . THR A 1 73 ? 1.554 12.874 -19.790 1.00 78.38 73 THR A O 1
ATOM 586 N N . LYS A 1 74 ? 2.459 14.935 -19.834 1.00 80.56 74 LYS A N 1
ATOM 587 C CA . LYS A 1 74 ? 1.772 15.403 -18.630 1.00 80.56 74 LYS A CA 1
ATOM 588 C C . LYS A 1 74 ? 0.282 15.606 -18.915 1.00 80.56 74 LYS A C 1
ATOM 590 O O . LYS A 1 74 ? -0.091 16.096 -19.981 1.00 80.56 74 LYS A O 1
ATOM 595 N N . HIS A 1 75 ? -0.562 15.250 -17.958 1.00 76.69 75 HIS A N 1
ATOM 596 C CA . HIS A 1 75 ? -2.003 15.491 -17.991 1.00 76.69 75 HIS A CA 1
ATOM 597 C C . HIS A 1 75 ? -2.458 16.095 -16.670 1.00 76.69 75 HIS A C 1
ATOM 599 O O . HIS A 1 75 ? -1.961 15.711 -15.620 1.00 76.69 75 HIS A O 1
ATOM 605 N N . THR A 1 76 ? -3.409 17.022 -16.699 1.00 78.00 76 THR A N 1
ATOM 606 C CA . THR A 1 76 ? -3.969 17.602 -15.473 1.00 78.00 76 THR A CA 1
ATOM 607 C C . THR A 1 76 ? -5.191 16.805 -15.039 1.00 78.00 76 THR A C 1
ATOM 609 O O . THR A 1 76 ? -6.098 16.572 -15.837 1.00 78.00 76 THR A O 1
ATOM 612 N N . ILE A 1 77 ? -5.220 16.386 -13.775 1.00 79.81 77 ILE A N 1
ATOM 613 C CA . ILE A 1 77 ? -6.360 15.708 -13.157 1.00 79.81 77 ILE A CA 1
ATOM 614 C C . ILE A 1 77 ? -7.038 16.678 -12.199 1.00 79.81 77 ILE A C 1
ATOM 616 O O . ILE A 1 77 ? -6.389 17.243 -11.320 1.00 79.81 77 ILE A O 1
ATOM 620 N N . LYS A 1 78 ? -8.356 16.824 -12.345 1.00 79.44 78 LYS A N 1
ATOM 621 C CA . LYS A 1 78 ? -9.195 17.629 -11.459 1.00 79.44 78 LYS A CA 1
ATOM 622 C C . LYS A 1 78 ? -9.880 16.738 -10.424 1.00 79.44 78 LYS A C 1
ATOM 624 O O . LYS A 1 78 ? -10.591 15.802 -10.785 1.00 79.44 78 LYS A O 1
ATOM 629 N N . ILE A 1 79 ? -9.670 17.039 -9.148 1.00 78.44 79 ILE A N 1
ATOM 630 C CA . ILE A 1 79 ? -10.325 16.402 -8.007 1.00 78.44 79 ILE A CA 1
ATOM 631 C C . ILE A 1 79 ? -11.629 17.152 -7.742 1.00 78.44 79 ILE A C 1
ATOM 633 O O . ILE A 1 79 ? -11.627 18.335 -7.393 1.00 78.44 79 ILE A O 1
ATOM 637 N N . LEU A 1 80 ? -12.750 16.459 -7.933 1.00 68.38 80 LEU A N 1
ATOM 638 C CA . LEU A 1 80 ? -14.065 16.986 -7.589 1.00 68.38 80 LEU A CA 1
ATOM 639 C C . LEU A 1 80 ? -14.344 16.705 -6.105 1.00 68.38 80 LEU A C 1
ATOM 641 O O . LEU A 1 80 ? -14.203 15.553 -5.687 1.00 68.38 80 LEU A O 1
ATOM 645 N N . PRO A 1 81 ? -14.739 17.716 -5.314 1.00 61.75 81 PRO A N 1
ATOM 646 C CA . PRO A 1 81 ? -15.084 17.512 -3.916 1.00 61.75 81 PRO A CA 1
ATOM 647 C C . PRO A 1 81 ? -16.327 16.626 -3.788 1.00 61.75 81 PRO A C 1
ATOM 649 O O . PRO A 1 81 ? -17.271 16.725 -4.577 1.00 61.75 81 PRO A O 1
ATOM 652 N N . SER A 1 82 ? -16.338 15.757 -2.779 1.00 58.56 82 SER A N 1
ATOM 653 C CA . SER A 1 82 ? -17.527 14.974 -2.444 1.00 58.56 82 SER A CA 1
ATOM 654 C C . SER A 1 82 ? -18.613 15.883 -1.864 1.00 58.56 82 SER A C 1
ATOM 656 O O . SER A 1 82 ? -18.336 16.626 -0.925 1.00 58.56 82 SER A O 1
ATOM 658 N N . LEU A 1 83 ? -19.850 15.775 -2.365 1.00 57.94 83 LEU A N 1
ATOM 659 C CA . LEU A 1 83 ? -21.006 16.579 -1.924 1.00 57.94 83 LEU A CA 1
ATOM 660 C C . LEU A 1 83 ? -21.378 16.413 -0.434 1.00 57.94 83 LEU A C 1
ATOM 662 O O . LEU A 1 83 ? -22.156 17.201 0.086 1.00 57.94 83 LEU A O 1
ATOM 666 N N . GLU A 1 84 ? -20.861 15.386 0.242 1.00 59.03 84 GLU A N 1
ATOM 667 C CA . GLU A 1 84 ? -21.183 15.057 1.640 1.00 59.03 84 GLU A CA 1
ATOM 668 C C . GLU A 1 84 ? -20.286 15.760 2.673 1.00 59.03 84 GLU A C 1
ATOM 670 O O . GLU A 1 84 ? -20.501 15.615 3.876 1.00 59.03 84 GLU A O 1
ATOM 675 N N . VAL A 1 85 ? -19.256 16.486 2.232 1.00 59.50 85 VAL A N 1
ATOM 676 C CA . VAL A 1 85 ? -18.268 17.122 3.114 1.00 59.50 85 VAL A CA 1
ATOM 677 C C . VAL A 1 85 ? -18.471 18.633 3.092 1.00 59.50 85 VAL A C 1
ATOM 679 O O . VAL A 1 85 ? -18.495 19.238 2.026 1.00 59.50 85 VAL A O 1
ATOM 682 N N . ASP A 1 86 ? -18.602 19.233 4.277 1.00 64.31 86 ASP A N 1
ATOM 683 C CA . ASP A 1 86 ? -18.701 20.685 4.457 1.00 64.31 86 ASP A CA 1
ATOM 684 C C . ASP A 1 86 ? -17.474 21.394 3.847 1.00 64.31 86 ASP A C 1
ATOM 686 O O . ASP A 1 86 ? -16.334 20.968 4.060 1.00 64.31 86 ASP A O 1
ATOM 690 N N . GLU A 1 87 ? -17.692 22.473 3.088 1.00 60.94 87 GLU A N 1
ATOM 691 C CA . GLU A 1 87 ? -16.639 23.245 2.409 1.00 60.94 87 GLU A CA 1
ATOM 692 C C . GLU A 1 87 ? -15.561 23.761 3.367 1.00 60.94 87 GLU A C 1
ATOM 694 O O . GLU A 1 87 ? -14.401 23.884 2.959 1.00 60.94 87 GLU A O 1
ATOM 699 N N . ALA A 1 88 ? -15.909 23.993 4.638 1.00 64.88 88 ALA A N 1
ATOM 700 C CA . ALA A 1 88 ? -14.970 24.414 5.678 1.00 64.88 88 ALA A CA 1
ATOM 701 C C . ALA A 1 88 ? -13.954 23.325 6.082 1.00 64.88 88 ALA A C 1
ATOM 703 O O . ALA A 1 88 ? -12.944 23.632 6.712 1.00 64.88 88 ALA A O 1
ATOM 704 N N . LEU A 1 89 ? -14.204 22.060 5.728 1.00 62.19 89 LEU A N 1
ATOM 705 C CA . LEU A 1 89 ? -13.327 20.915 6.007 1.00 62.19 89 LEU A CA 1
ATOM 706 C C . LEU A 1 89 ? -12.547 20.449 4.768 1.00 62.19 89 LEU A C 1
ATOM 708 O O . LEU A 1 89 ? -11.915 19.389 4.806 1.00 62.19 89 LEU A O 1
ATOM 712 N N . MET A 1 90 ? -12.623 21.192 3.660 1.00 60.94 90 MET A N 1
ATOM 713 C CA . MET A 1 90 ? -11.908 20.866 2.429 1.00 60.94 90 MET A CA 1
ATOM 714 C C . MET A 1 90 ? -10.528 21.519 2.398 1.00 60.94 90 MET A C 1
ATOM 716 O O . MET A 1 90 ? -10.388 22.710 2.666 1.00 60.94 90 MET A O 1
ATOM 720 N N . VAL A 1 91 ? -9.530 20.752 1.972 1.00 70.19 91 VAL A N 1
ATOM 721 C CA . VAL A 1 91 ? -8.140 21.189 1.821 1.00 70.19 91 VAL A CA 1
ATOM 722 C C . VAL A 1 91 ? -7.775 21.171 0.338 1.00 70.19 91 VAL A C 1
ATOM 724 O O . VAL A 1 91 ? -8.109 20.216 -0.373 1.00 70.19 91 VAL A O 1
ATOM 727 N N . ASP A 1 92 ? -7.128 22.232 -0.151 1.00 69.94 92 ASP A N 1
ATOM 728 C CA . ASP A 1 92 ? -6.646 22.262 -1.532 1.00 69.94 92 ASP A CA 1
ATOM 729 C C . ASP A 1 92 ? -5.445 21.326 -1.694 1.00 69.94 92 ASP A C 1
ATOM 731 O O . ASP A 1 92 ? -4.538 21.266 -0.862 1.00 69.94 92 ASP A O 1
ATOM 735 N N . VAL A 1 93 ? -5.437 20.578 -2.789 1.00 68.94 93 VAL A N 1
ATOM 736 C CA . VAL A 1 93 ? -4.366 19.647 -3.133 1.00 68.94 93 VAL A CA 1
ATOM 737 C C . VAL A 1 93 ? -3.017 20.350 -3.344 1.00 68.94 93 VAL A C 1
ATOM 739 O O . VAL A 1 93 ? -1.973 19.729 -3.134 1.00 68.94 93 VAL A O 1
ATOM 742 N N . ASN A 1 94 ? -3.032 21.633 -3.716 1.00 69.56 94 ASN A N 1
ATOM 743 C CA . ASN A 1 94 ? -1.837 22.450 -3.919 1.00 69.56 94 ASN A CA 1
ATOM 744 C C . ASN A 1 94 ? -1.338 23.133 -2.638 1.00 69.56 94 ASN A C 1
ATOM 746 O O . ASN A 1 94 ? -0.177 23.517 -2.606 1.00 69.56 94 ASN A O 1
ATOM 750 N N . ASP A 1 95 ? -2.144 23.216 -1.572 1.00 65.00 95 ASP A N 1
ATOM 751 C CA . ASP A 1 95 ? -1.682 23.723 -0.264 1.00 65.00 95 ASP A CA 1
ATOM 752 C C . ASP A 1 95 ? -0.751 22.723 0.454 1.00 65.00 95 ASP A C 1
ATOM 754 O O . ASP A 1 95 ? -0.120 23.037 1.461 1.00 65.00 95 ASP A O 1
ATOM 758 N N . PHE A 1 96 ? -0.602 21.510 -0.088 1.00 58.22 96 PHE A N 1
ATOM 759 C CA . PHE A 1 96 ? 0.436 20.553 0.294 1.00 58.22 96 PHE A CA 1
ATOM 760 C C . PHE A 1 96 ? 1.732 20.766 -0.516 1.00 58.22 96 PHE A C 1
ATOM 762 O O . PHE A 1 96 ? 2.193 19.851 -1.205 1.00 58.22 96 PHE A O 1
ATOM 769 N N . THR A 1 97 ? 2.342 21.950 -0.441 1.00 49.09 97 THR A N 1
ATOM 770 C CA . THR A 1 97 ? 3.671 22.224 -1.026 1.00 49.09 97 THR A CA 1
ATOM 771 C C . THR A 1 97 ? 4.802 22.024 -0.013 1.00 49.09 97 THR A C 1
ATOM 773 O O . THR A 1 97 ? 4.702 22.427 1.143 1.00 49.09 97 THR A O 1
ATOM 776 N N . GLU A 1 98 ? 5.879 21.362 -0.449 1.00 57.94 98 GLU A N 1
ATOM 777 C CA . GLU A 1 98 ? 7.166 21.289 0.255 1.00 57.94 98 GLU A CA 1
ATOM 778 C C . GLU A 1 98 ? 7.724 22.710 0.424 1.00 57.94 98 GLU A C 1
ATOM 780 O O . GLU A 1 98 ? 8.054 23.309 -0.587 1.00 57.94 98 GLU A O 1
ATOM 785 N N . ASP A 1 99 ? 7.743 23.255 1.650 1.00 46.38 99 ASP A N 1
ATOM 786 C CA . ASP A 1 99 ? 8.728 24.237 2.180 1.00 46.38 99 ASP A CA 1
ATOM 787 C C . ASP A 1 99 ? 8.248 24.980 3.450 1.00 46.38 99 ASP A C 1
ATOM 789 O O . ASP A 1 99 ? 8.623 26.117 3.718 1.00 46.38 99 ASP A O 1
ATOM 793 N N . GLU A 1 100 ? 7.473 24.325 4.311 1.00 45.16 100 GLU A N 1
ATOM 794 C CA . GLU A 1 100 ? 7.522 24.644 5.741 1.00 45.16 100 GLU A CA 1
ATOM 795 C C . GLU A 1 100 ? 8.421 23.590 6.389 1.00 45.16 100 GLU A C 1
ATOM 797 O O . GLU A 1 100 ? 8.300 22.408 6.027 1.00 45.16 100 GLU A O 1
ATOM 802 N N . PRO A 1 101 ? 9.336 23.956 7.311 1.00 39.12 101 PRO A N 1
ATOM 803 C CA . PRO A 1 101 ? 10.015 22.973 8.127 1.00 39.12 101 PRO A CA 1
ATOM 804 C C . PRO A 1 101 ? 8.919 22.266 8.911 1.00 39.12 101 PRO A C 1
ATOM 806 O O . PRO A 1 101 ? 8.462 22.730 9.951 1.00 39.12 101 PRO A O 1
ATOM 809 N N . LEU A 1 102 ? 8.480 21.132 8.369 1.00 41.28 102 LEU A N 1
ATOM 810 C CA . LEU A 1 102 ? 7.810 20.101 9.118 1.00 41.28 102 LEU A CA 1
ATOM 811 C C . LEU A 1 102 ? 8.773 19.847 10.264 1.00 41.28 102 LEU A C 1
ATOM 813 O O . LEU A 1 102 ? 9.783 19.157 10.092 1.00 41.28 102 LEU A O 1
ATOM 817 N N . GLU A 1 103 ? 8.470 20.409 11.437 1.00 37.19 103 GLU A N 1
ATOM 818 C CA . GLU A 1 103 ? 8.745 19.689 12.658 1.00 37.19 103 GLU A CA 1
ATOM 819 C C . GLU A 1 103 ? 8.335 18.273 12.318 1.00 37.19 103 GLU A C 1
ATOM 821 O O . GLU A 1 103 ? 7.178 17.998 11.991 1.00 37.19 103 GLU A O 1
ATOM 826 N N . SER A 1 104 ? 9.330 17.405 12.213 1.00 36.81 104 SER A N 1
ATOM 827 C CA . SER A 1 104 ? 9.108 16.004 12.011 1.00 36.81 104 SER A CA 1
ATOM 828 C C . SER A 1 104 ? 8.443 15.516 13.290 1.00 36.81 104 SER A C 1
ATOM 830 O O . SER A 1 104 ? 9.047 14.784 14.074 1.00 36.81 104 SER A O 1
ATOM 832 N N . THR A 1 105 ? 7.154 15.805 13.458 1.00 36.38 105 THR A N 1
ATOM 833 C CA . THR A 1 105 ? 6.209 14.757 13.767 1.00 36.38 105 THR A CA 1
ATOM 834 C C . THR A 1 105 ? 6.340 13.784 12.605 1.00 36.38 105 THR A C 1
ATOM 836 O O . THR A 1 105 ? 5.573 13.723 11.651 1.00 36.38 105 THR A O 1
ATOM 839 N N . THR A 1 106 ? 7.419 13.003 12.690 1.00 41.00 106 THR A N 1
ATOM 840 C CA . THR A 1 106 ? 7.344 11.583 12.471 1.00 41.00 106 THR A CA 1
ATOM 841 C C . THR A 1 106 ? 6.031 11.211 13.139 1.00 41.00 106 THR A C 1
ATOM 843 O O . THR A 1 106 ? 5.989 11.078 14.361 1.00 41.00 106 THR A O 1
ATOM 846 N N . GLU A 1 107 ? 4.934 11.149 12.379 1.00 47.00 107 GLU A N 1
ATOM 847 C CA . GLU A 1 107 ? 3.877 10.229 12.733 1.00 47.00 107 GLU A CA 1
ATOM 848 C C . GLU A 1 107 ? 4.646 8.931 12.836 1.00 47.00 107 GLU A C 1
ATOM 850 O O . GLU A 1 107 ? 5.100 8.352 11.841 1.00 47.00 107 GLU A O 1
ATOM 855 N N . SER A 1 108 ? 4.997 8.589 14.075 1.00 51.44 108 SER A N 1
ATOM 856 C CA . SER A 1 108 ? 5.535 7.295 14.385 1.00 51.44 108 SER A CA 1
ATOM 857 C C . SER A 1 108 ? 4.566 6.374 13.679 1.00 51.44 108 SER A C 1
ATOM 859 O O . SER A 1 108 ? 3.371 6.435 13.975 1.00 51.44 108 SER A O 1
ATOM 861 N N . LEU A 1 109 ? 5.039 5.613 12.690 1.00 55.12 109 LEU A N 1
ATOM 862 C CA . LEU A 1 109 ? 4.310 4.454 12.210 1.00 55.12 109 LEU A CA 1
ATOM 863 C C . LEU A 1 109 ? 4.215 3.568 13.450 1.00 55.12 109 LEU A C 1
ATOM 865 O O . LEU A 1 109 ? 5.133 2.806 13.760 1.00 55.12 109 LEU A O 1
ATOM 869 N N . ALA A 1 110 ? 3.211 3.857 14.270 1.00 68.06 110 ALA A N 1
ATOM 870 C CA . ALA A 1 110 ? 3.147 3.395 15.627 1.00 68.06 110 ALA A CA 1
ATOM 871 C C . ALA A 1 110 ? 2.823 1.921 15.521 1.00 68.06 110 ALA A C 1
ATOM 873 O O . ALA A 1 110 ? 1.998 1.492 14.703 1.00 68.06 110 ALA A O 1
ATOM 874 N N . ILE A 1 111 ? 3.531 1.141 16.321 1.00 82.81 111 ILE A N 1
ATOM 875 C CA . ILE A 1 111 ? 3.213 -0.265 16.447 1.00 82.81 111 ILE A CA 1
ATOM 876 C C . ILE A 1 111 ? 1.823 -0.331 17.075 1.00 82.81 111 ILE A C 1
ATOM 878 O O . ILE A 1 111 ? 1.585 0.277 18.119 1.00 82.81 111 ILE A O 1
ATOM 882 N N . GLY A 1 112 ? 0.909 -1.037 16.421 1.00 85.06 112 GLY A N 1
ATOM 883 C CA . GLY A 1 112 ? -0.481 -1.128 16.848 1.00 85.06 112 GLY A CA 1
ATOM 884 C C . GLY A 1 112 ? -1.062 -2.495 16.534 1.00 85.06 112 GLY A C 1
ATOM 885 O O . GLY A 1 112 ? -0.692 -3.125 15.546 1.00 85.06 112 GLY A O 1
ATOM 886 N N . CYS A 1 113 ? -1.979 -2.946 17.379 1.00 88.12 113 CYS A N 1
ATOM 887 C CA . CYS A 1 113 ? -2.763 -4.154 17.168 1.00 88.12 113 CYS A CA 1
ATOM 888 C C . CYS A 1 113 ? -4.224 -3.814 17.457 1.00 88.12 113 CYS A C 1
ATOM 890 O O . CYS A 1 113 ? -4.547 -3.355 18.554 1.00 88.12 113 CYS A O 1
ATOM 892 N N . TYR A 1 114 ? -5.091 -3.995 16.466 1.00 87.56 114 TYR A N 1
ATOM 893 C CA . TYR A 1 114 ? -6.487 -3.578 16.526 1.00 87.56 114 TYR A CA 1
ATOM 894 C C . TYR A 1 114 ? -7.392 -4.768 16.250 1.00 87.56 114 TYR A C 1
ATOM 896 O O . TYR A 1 114 ? -7.279 -5.414 15.211 1.00 87.56 114 TYR A O 1
ATOM 904 N N . ARG A 1 115 ? -8.318 -5.039 17.170 1.00 91.06 115 ARG A N 1
ATOM 905 C CA . ARG A 1 115 ? -9.309 -6.104 17.023 1.00 91.06 115 ARG A CA 1
ATOM 906 C C . ARG A 1 115 ? -10.584 -5.557 16.397 1.00 91.06 115 ARG A C 1
ATOM 908 O O . ARG A 1 115 ? -11.175 -4.610 16.915 1.00 91.06 115 ARG A O 1
ATOM 915 N N 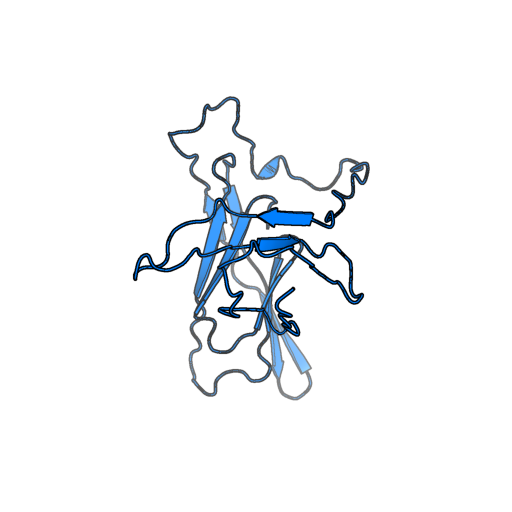. GLN A 1 116 ? -11.036 -6.180 15.316 1.00 88.81 116 GLN A N 1
ATOM 916 C CA . GLN A 1 116 ? -12.384 -5.959 14.803 1.00 88.81 116 GLN A CA 1
ATOM 917 C C . GLN A 1 116 ? -13.406 -6.561 15.778 1.00 88.81 116 GLN A C 1
ATOM 919 O O . GLN A 1 116 ? -13.141 -7.589 16.398 1.00 88.81 116 GLN A O 1
ATOM 924 N N . LYS A 1 117 ? -14.599 -5.962 15.897 1.00 90.81 117 LYS A N 1
ATOM 925 C CA . LYS A 1 117 ? -15.705 -6.572 16.649 1.00 90.81 117 LYS A CA 1
ATOM 926 C C . LYS A 1 117 ? -15.942 -8.011 16.142 1.00 90.81 117 LYS A C 1
ATOM 928 O O . LYS A 1 117 ? -16.256 -8.149 14.957 1.00 90.81 117 LYS A O 1
ATOM 933 N N . PRO A 1 118 ? -15.798 -9.049 16.992 1.00 92.50 118 PRO A N 1
ATOM 934 C CA . PRO A 1 118 ? -15.995 -10.432 16.568 1.00 92.50 118 PRO A CA 1
ATOM 935 C C . PRO A 1 118 ? -17.408 -10.669 16.033 1.00 92.50 118 PRO A C 1
ATOM 937 O O . PRO A 1 118 ? -18.367 -10.046 16.501 1.00 92.50 118 PRO A O 1
ATOM 940 N N . PHE A 1 119 ? -17.533 -11.579 15.073 1.00 89.00 119 PHE A N 1
ATOM 941 C CA . PHE A 1 119 ? -18.809 -11.953 14.458 1.00 89.00 119 PHE A CA 1
ATOM 942 C C . PHE A 1 119 ? -18.895 -13.469 14.259 1.00 89.00 119 PHE A C 1
ATOM 944 O O . PHE A 1 119 ? -17.874 -14.148 14.250 1.00 89.00 119 PHE A O 1
ATOM 951 N N . LEU A 1 120 ? -20.108 -14.008 14.140 1.00 87.94 120 LEU A N 1
ATOM 952 C CA . LEU A 1 120 ? -20.333 -15.452 14.041 1.00 87.94 120 LEU A CA 1
ATOM 953 C C . LEU A 1 120 ? -19.827 -16.034 12.715 1.00 87.94 120 LEU A C 1
ATOM 955 O O . LEU A 1 120 ? -19.853 -15.368 11.676 1.00 87.94 120 LEU A O 1
ATOM 959 N N . THR A 1 121 ? -19.414 -17.300 12.751 1.00 84.12 121 THR A N 1
ATOM 960 C CA . THR A 1 121 ? -19.192 -18.111 11.546 1.00 84.12 121 THR A CA 1
ATOM 961 C C . THR A 1 121 ? -20.499 -18.286 10.768 1.00 84.12 121 THR A C 1
ATOM 963 O O . THR A 1 121 ? -21.591 -18.139 11.318 1.00 84.12 121 THR A O 1
ATOM 966 N N . GLN A 1 122 ? -20.412 -18.633 9.478 1.00 82.00 122 GLN A N 1
ATOM 967 C CA . GLN A 1 122 ? -21.608 -18.904 8.662 1.00 82.00 122 GLN A CA 1
ATOM 968 C C . GLN A 1 122 ? -22.439 -20.077 9.209 1.00 82.00 122 GLN A C 1
ATOM 970 O O . GLN A 1 122 ? -23.661 -20.072 9.097 1.00 82.00 122 GLN A O 1
ATOM 975 N N . SER A 1 123 ? -21.778 -21.060 9.821 1.00 83.44 123 SER A N 1
ATOM 976 C CA . SER A 1 123 ? -22.377 -22.203 10.517 1.00 83.44 123 SER A CA 1
ATOM 977 C C . SER A 1 123 ? -22.965 -21.848 11.889 1.00 83.44 123 SER A C 1
ATOM 979 O O . SER A 1 123 ? -23.789 -22.600 12.403 1.00 83.44 123 SER A O 1
ATOM 981 N N . GLY A 1 124 ? -22.579 -20.712 12.483 1.00 85.69 124 GLY A N 1
ATOM 982 C CA . GLY A 1 124 ? -23.055 -20.246 13.792 1.00 85.69 124 GLY A CA 1
ATOM 983 C C . GLY A 1 124 ? -22.470 -20.989 15.000 1.00 85.69 124 GLY A C 1
ATOM 984 O O . GLY A 1 124 ? -22.854 -20.707 16.132 1.00 85.69 124 GLY A O 1
ATOM 985 N N . ASP A 1 125 ? -21.546 -21.916 14.775 1.00 86.31 125 ASP A N 1
ATOM 986 C CA . ASP A 1 125 ? -20.863 -22.741 15.779 1.00 86.31 125 ASP A CA 1
ATOM 987 C C . ASP A 1 125 ? -19.579 -22.105 16.335 1.00 86.31 125 ASP A C 1
ATOM 989 O O . ASP A 1 125 ? -18.966 -22.643 17.256 1.00 86.31 125 ASP A O 1
ATOM 993 N N . GLY A 1 126 ? -19.179 -20.946 15.812 1.00 86.31 126 GLY A N 1
ATOM 994 C CA . GLY A 1 126 ? -17.947 -20.277 16.197 1.00 86.31 126 GLY A CA 1
ATOM 995 C C . GLY A 1 126 ? -17.983 -18.772 15.973 1.00 86.31 126 GLY A C 1
ATOM 996 O O . GLY A 1 126 ? -18.967 -18.197 15.504 1.00 86.31 126 GLY A O 1
ATOM 997 N N . TRP A 1 127 ? -16.869 -18.126 16.306 1.00 90.50 127 TRP A N 1
ATOM 998 C CA . TRP A 1 127 ? -16.664 -16.692 16.132 1.00 90.50 127 TRP A CA 1
ATOM 999 C C . TRP A 1 127 ? -15.397 -16.440 15.322 1.00 90.50 127 TRP A C 1
ATOM 1001 O O . TRP A 1 127 ? -14.354 -17.031 15.585 1.00 90.50 127 TRP A O 1
ATOM 1011 N N . ILE A 1 128 ? -15.482 -15.517 14.371 1.00 89.94 128 ILE A N 1
ATOM 1012 C CA . ILE A 1 128 ? -14.346 -14.986 13.630 1.00 89.94 128 ILE A CA 1
ATOM 1013 C C . ILE A 1 128 ? -13.792 -13.779 14.387 1.00 89.94 128 ILE A C 1
ATOM 1015 O O . ILE A 1 128 ? -14.512 -12.817 14.680 1.00 89.94 128 ILE A O 1
ATOM 1019 N N . VAL A 1 129 ? -12.493 -13.826 14.682 1.00 89.31 129 VAL A N 1
ATOM 1020 C CA . VAL A 1 129 ? -11.741 -12.738 15.313 1.00 89.31 129 VAL A CA 1
ATOM 1021 C C . VAL A 1 129 ? -10.698 -12.231 14.322 1.00 89.31 129 VAL A C 1
ATOM 1023 O O . VAL A 1 129 ? -9.725 -12.919 14.036 1.00 89.31 129 VAL A O 1
ATOM 1026 N N . ASN A 1 130 ? -10.891 -11.010 13.817 1.00 89.69 130 ASN A N 1
ATOM 1027 C CA . ASN A 1 130 ? -9.930 -10.355 12.928 1.00 89.69 130 ASN A CA 1
ATOM 1028 C C . ASN A 1 130 ? -9.057 -9.369 13.706 1.00 89.69 130 ASN A C 1
ATOM 1030 O O . ASN A 1 130 ? -9.565 -8.531 14.461 1.00 89.69 130 ASN A O 1
ATOM 1034 N N . LEU A 1 131 ? -7.749 -9.435 13.466 1.00 85.75 131 LEU A N 1
ATOM 1035 C CA . LEU A 1 131 ? -6.749 -8.552 14.055 1.00 85.75 131 LEU A CA 1
ATOM 1036 C C . LEU A 1 131 ? -5.957 -7.853 12.947 1.00 85.75 131 LEU A C 1
ATOM 1038 O O . LEU A 1 131 ? -5.416 -8.499 12.053 1.00 85.75 131 LEU A O 1
ATOM 1042 N N . LEU A 1 132 ? -5.881 -6.526 13.019 1.00 86.50 132 LEU A N 1
ATOM 1043 C CA . LEU A 1 132 ? -5.039 -5.696 12.165 1.00 86.50 132 LEU A CA 1
ATOM 1044 C C . LEU A 1 132 ? -3.779 -5.308 12.938 1.00 86.50 132 LEU A C 1
ATOM 1046 O O . LEU A 1 132 ? -3.866 -4.644 13.971 1.00 86.50 132 LEU A O 1
ATOM 1050 N N . ILE A 1 133 ? -2.611 -5.678 12.415 1.00 86.81 133 ILE A N 1
ATOM 1051 C CA . ILE A 1 133 ? -1.318 -5.343 13.016 1.00 86.81 133 ILE A CA 1
ATOM 1052 C C . ILE A 1 133 ? -0.626 -4.274 12.163 1.00 86.81 133 ILE A C 1
ATOM 1054 O O . ILE A 1 133 ? -0.258 -4.518 11.015 1.00 86.81 133 ILE A O 1
ATOM 1058 N N . SER A 1 134 ? -0.410 -3.094 12.746 1.00 85.25 134 SER A N 1
ATOM 1059 C CA . SER A 1 134 ? 0.495 -2.073 12.214 1.00 85.25 134 SER A CA 1
ATOM 1060 C C . SER A 1 134 ? 1.902 -2.358 12.734 1.00 85.25 134 SER A C 1
ATOM 1062 O O . SER A 1 134 ? 2.177 -2.213 13.926 1.00 85.25 134 SER A O 1
ATOM 1064 N N . ARG A 1 135 ? 2.806 -2.787 11.847 1.00 79.19 135 ARG A N 1
ATOM 1065 C CA . ARG A 1 135 ? 4.181 -3.180 12.211 1.00 79.19 135 ARG A CA 1
ATOM 1066 C C . ARG A 1 135 ? 5.125 -1.989 12.429 1.00 79.19 135 ARG A C 1
ATOM 1068 O O . ARG A 1 135 ? 6.219 -2.147 12.972 1.00 79.19 135 ARG A O 1
ATOM 1075 N N . GLY A 1 136 ? 4.731 -0.785 12.031 1.00 80.56 136 GLY A N 1
ATOM 1076 C CA . GLY A 1 136 ? 5.627 0.359 12.109 1.00 80.56 136 GLY A CA 1
ATOM 1077 C C . GLY A 1 136 ? 6.893 0.187 11.261 1.00 80.56 136 GLY A C 1
ATOM 1078 O O . GLY A 1 136 ? 6.864 -0.431 10.200 1.00 80.56 136 GLY A O 1
ATOM 1079 N N . LYS A 1 137 ? 8.029 0.677 11.772 1.00 75.31 137 LYS A N 1
ATOM 1080 C CA . LYS A 1 137 ? 9.378 0.423 11.216 1.00 75.31 137 LYS A CA 1
ATOM 1081 C C . LYS A 1 137 ? 10.028 -0.867 11.754 1.00 75.31 137 LYS A C 1
ATOM 1083 O O . LYS A 1 137 ? 11.234 -1.048 11.619 1.00 75.31 137 LYS A O 1
ATOM 1088 N N . THR A 1 138 ? 9.275 -1.731 12.435 1.00 67.12 138 THR A N 1
ATOM 1089 C CA . THR A 1 138 ? 9.846 -2.896 13.124 1.00 67.12 138 THR A CA 1
ATOM 1090 C C . THR A 1 138 ? 10.112 -4.040 12.152 1.00 67.12 138 THR A C 1
ATOM 1092 O O . THR A 1 138 ? 9.185 -4.595 11.575 1.00 67.12 138 THR A O 1
ATOM 1095 N N . GLU A 1 139 ? 11.373 -4.449 12.032 1.00 66.00 139 GLU A N 1
ATOM 1096 C CA . GLU A 1 139 ? 11.787 -5.655 11.287 1.00 66.00 139 GLU A CA 1
ATOM 1097 C C . GLU A 1 139 ? 12.044 -6.866 12.206 1.00 66.00 139 GLU A C 1
ATOM 1099 O O . GLU A 1 139 ? 12.457 -7.932 11.760 1.00 66.00 139 GLU A O 1
ATOM 1104 N N . LYS A 1 140 ? 11.812 -6.707 13.515 1.00 75.69 140 LYS A N 1
ATOM 1105 C CA . LYS A 1 140 ? 12.023 -7.752 14.527 1.00 75.69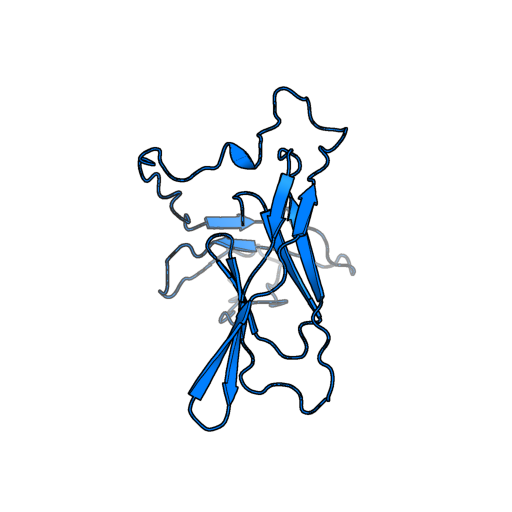 140 LYS A CA 1
ATOM 1106 C C . LYS A 1 140 ? 10.838 -8.721 14.611 1.00 75.69 140 LYS A C 1
ATOM 1108 O O . LYS A 1 140 ? 9.720 -8.397 14.219 1.00 75.69 140 LYS A O 1
ATOM 1113 N N . LEU A 1 141 ? 11.094 -9.887 15.206 1.00 77.56 141 LEU A N 1
ATOM 1114 C CA . LEU A 1 141 ? 10.076 -10.869 15.589 1.00 77.56 141 LEU A CA 1
ATOM 1115 C C . LEU A 1 141 ? 9.035 -10.244 16.539 1.00 77.56 141 LEU A C 1
ATOM 1117 O O . LEU A 1 141 ? 9.397 -9.503 17.454 1.00 77.56 141 LEU A O 1
ATOM 1121 N N . ALA A 1 142 ? 7.760 -10.581 16.339 1.00 82.31 142 ALA A N 1
ATOM 1122 C CA . ALA A 1 142 ? 6.634 -10.156 17.172 1.00 82.31 142 ALA A CA 1
ATOM 1123 C C . ALA A 1 142 ? 5.781 -11.369 17.569 1.00 82.31 142 ALA A C 1
ATOM 1125 O O . ALA A 1 142 ? 5.727 -12.360 16.841 1.00 82.31 142 ALA A O 1
ATOM 1126 N N . ARG A 1 143 ? 5.120 -11.290 18.729 1.00 86.62 143 ARG A N 1
ATOM 1127 C CA . ARG A 1 143 ? 4.258 -12.350 19.264 1.00 86.62 143 ARG A CA 1
ATOM 1128 C C . ARG A 1 143 ? 2.923 -11.760 19.705 1.00 86.62 143 ARG A C 1
ATOM 1130 O O . ARG A 1 143 ? 2.896 -10.710 20.340 1.00 86.62 143 ARG A O 1
ATOM 1137 N N . LEU A 1 144 ? 1.844 -12.464 19.384 1.00 88.25 144 LEU A N 1
ATOM 1138 C CA . LEU A 1 144 ? 0.489 -12.206 19.855 1.00 88.25 144 LEU A CA 1
ATOM 1139 C C . LEU A 1 144 ? 0.035 -13.423 20.669 1.00 88.25 144 LEU A C 1
ATOM 1141 O O . LEU A 1 144 ? 0.189 -14.553 20.210 1.00 88.25 144 LEU A O 1
ATOM 1145 N N . GLU A 1 145 ? -0.514 -13.191 21.858 1.00 92.06 145 GLU A N 1
ATOM 1146 C CA . GLU A 1 145 ? -1.076 -14.235 22.720 1.00 92.06 145 GLU A CA 1
ATOM 1147 C C . GLU A 1 145 ? -2.454 -13.797 23.220 1.00 92.06 145 GLU A C 1
ATOM 1149 O O . GLU A 1 145 ? -2.615 -12.672 23.692 1.00 92.06 145 GLU A O 1
ATOM 1154 N N . GLU A 1 146 ? -3.440 -14.690 23.133 1.00 89.12 146 GLU A N 1
ATOM 1155 C CA . GLU A 1 146 ? -4.791 -14.478 23.654 1.00 89.12 146 GLU A CA 1
ATOM 1156 C C . GLU A 1 146 ? -5.220 -15.687 24.490 1.00 89.12 146 GLU A C 1
ATOM 1158 O O . GLU A 1 146 ? -4.854 -16.828 24.200 1.00 89.12 146 GLU A O 1
ATOM 1163 N N . VAL A 1 147 ? -5.998 -15.435 25.543 1.00 90.75 147 VAL A N 1
ATOM 1164 C CA . VAL A 1 147 ? -6.600 -16.495 26.357 1.00 90.75 147 VAL A CA 1
ATOM 1165 C C . VAL A 1 147 ? -7.922 -16.893 25.722 1.00 90.75 147 VAL A C 1
ATOM 1167 O O . VAL A 1 147 ? -8.824 -16.067 25.584 1.00 90.75 147 VAL A O 1
ATOM 1170 N N . ILE A 1 148 ? -8.035 -18.167 25.360 1.00 88.75 148 ILE A N 1
ATOM 1171 C CA . ILE A 1 148 ? -9.255 -18.729 24.786 1.00 88.75 148 ILE A CA 1
ATOM 1172 C C . ILE A 1 148 ? -10.139 -19.247 25.926 1.00 88.75 148 ILE A C 1
ATOM 1174 O O . ILE A 1 148 ? -9.655 -20.038 26.740 1.00 88.75 148 ILE A O 1
ATOM 1178 N N . PRO A 1 149 ? -11.408 -18.811 26.029 1.00 85.75 149 PRO A N 1
ATOM 1179 C CA . PRO A 1 149 ? -12.314 -19.296 27.063 1.00 85.75 149 PRO A CA 1
ATOM 1180 C C . PRO A 1 149 ? -12.535 -20.812 26.993 1.00 85.75 149 PRO A C 1
ATOM 1182 O O . PRO A 1 149 ? -12.538 -21.408 25.917 1.00 85.75 149 PRO A O 1
ATOM 1185 N N . VAL A 1 150 ? -12.786 -21.426 28.152 1.00 85.12 150 VAL A N 1
ATOM 1186 C CA . VAL A 1 150 ? -13.119 -22.855 28.250 1.00 85.12 150 VAL A CA 1
ATOM 1187 C C . VAL A 1 150 ? -14.335 -23.175 27.376 1.00 85.12 150 VAL A C 1
ATOM 1189 O O . VAL A 1 150 ? -15.316 -22.434 27.369 1.00 85.12 150 VAL A O 1
ATOM 1192 N N . GLY A 1 151 ? -14.265 -24.292 26.649 1.00 84.81 151 GLY A N 1
ATOM 1193 C CA . GLY A 1 151 ? -15.307 -24.723 25.712 1.00 84.81 151 GLY A CA 1
ATOM 1194 C C . GLY A 1 151 ? -15.131 -24.198 24.285 1.00 84.81 151 GLY A C 1
ATOM 1195 O O . GLY A 1 151 ? -15.872 -24.626 23.407 1.00 84.81 151 GLY A O 1
ATOM 1196 N N . PHE A 1 152 ? -14.141 -23.335 24.036 1.00 85.31 152 PHE A N 1
ATOM 1197 C CA . PHE A 1 152 ? -13.763 -22.892 22.695 1.00 85.31 152 PHE A CA 1
ATOM 1198 C C . PHE A 1 152 ? -12.420 -23.491 22.271 1.00 85.31 152 PHE A C 1
ATOM 1200 O O . PHE A 1 152 ? -11.509 -23.667 23.083 1.00 85.31 152 PHE A O 1
ATOM 1207 N N . ILE A 1 153 ? -12.297 -23.762 20.973 1.00 85.69 153 ILE A N 1
ATOM 1208 C CA . ILE A 1 153 ? -11.060 -24.188 20.316 1.00 85.69 153 ILE A CA 1
ATOM 1209 C C . ILE A 1 153 ? -10.626 -23.047 19.396 1.00 85.69 153 ILE A C 1
ATOM 1211 O O . ILE A 1 153 ? -11.458 -22.458 18.708 1.00 85.69 153 ILE A O 1
ATOM 1215 N N . ALA A 1 154 ? -9.335 -22.712 19.406 1.00 89.25 154 ALA A N 1
ATOM 1216 C CA . ALA A 1 154 ? -8.790 -21.755 18.454 1.00 89.25 154 ALA A CA 1
ATOM 1217 C C . ALA A 1 154 ? -8.260 -22.485 17.222 1.00 89.25 154 ALA A C 1
ATOM 1219 O O . ALA A 1 154 ? -7.397 -23.359 17.328 1.00 89.25 154 ALA A O 1
ATOM 1220 N N . GLU A 1 155 ? -8.747 -22.074 16.058 1.00 87.25 155 GLU A N 1
ATOM 1221 C CA . GLU A 1 155 ? -8.331 -22.593 14.762 1.00 87.25 155 GLU A CA 1
ATOM 1222 C C . GLU A 1 155 ? -7.692 -21.481 13.931 1.00 87.25 155 GLU A C 1
ATOM 1224 O O . GLU A 1 155 ? -8.073 -20.310 14.010 1.00 87.25 155 GLU A O 1
ATOM 1229 N N . ASN A 1 156 ? -6.698 -21.853 13.130 1.00 86.62 156 ASN A N 1
ATOM 1230 C CA . ASN A 1 156 ? -6.075 -20.943 12.184 1.00 86.62 156 ASN A CA 1
ATOM 1231 C C . ASN A 1 156 ? -6.921 -20.873 10.910 1.00 86.62 156 ASN A C 1
ATOM 1233 O O . ASN A 1 156 ? -7.156 -21.896 10.271 1.00 86.62 156 ASN A O 1
ATOM 1237 N N . ILE A 1 157 ? -7.347 -19.663 10.548 1.00 84.75 157 ILE A N 1
ATOM 1238 C CA . ILE A 1 157 ? -8.040 -19.389 9.282 1.00 84.75 157 ILE A CA 1
ATOM 1239 C C . ILE A 1 157 ? -7.094 -18.682 8.299 1.00 84.75 157 ILE A C 1
ATOM 1241 O O . ILE A 1 157 ? -7.043 -19.033 7.123 1.00 84.75 157 ILE A O 1
ATOM 1245 N N . GLN A 1 158 ? -6.348 -17.680 8.777 1.00 83.62 158 GLN A N 1
ATOM 1246 C CA . GLN A 1 158 ? -5.338 -16.939 8.021 1.00 83.62 158 GLN A CA 1
ATOM 1247 C C . GLN A 1 158 ? -4.333 -16.306 8.993 1.00 83.62 158 GLN A C 1
ATOM 1249 O O . GLN A 1 158 ? -4.735 -15.636 9.943 1.00 83.62 158 GLN A O 1
ATOM 1254 N N . ASP A 1 159 ? -3.033 -16.466 8.738 1.00 81.81 159 ASP A N 1
ATOM 1255 C CA . ASP A 1 159 ? -1.963 -16.046 9.662 1.00 81.81 159 ASP A CA 1
ATOM 1256 C C . ASP A 1 159 ? -0.899 -15.124 9.063 1.00 81.81 159 ASP A C 1
ATOM 1258 O O . ASP A 1 159 ? 0.005 -14.689 9.777 1.00 81.81 159 ASP A O 1
ATOM 1262 N N . ALA A 1 160 ? -0.986 -14.820 7.767 1.00 84.94 160 ALA A N 1
ATOM 1263 C CA . ALA A 1 160 ? 0.023 -14.036 7.059 1.00 84.94 160 ALA A CA 1
ATOM 1264 C C . ALA A 1 160 ? 1.465 -14.560 7.278 1.00 84.94 160 ALA A C 1
ATOM 1266 O O . ALA A 1 160 ? 2.397 -13.767 7.436 1.00 84.94 160 ALA A O 1
ATOM 1267 N N . ASN A 1 161 ? 1.648 -15.889 7.251 1.00 80.44 161 ASN A N 1
ATOM 1268 C CA . ASN A 1 161 ? 2.907 -16.613 7.489 1.00 80.44 161 ASN A CA 1
ATOM 1269 C C . ASN A 1 161 ? 3.385 -16.637 8.955 1.00 80.44 161 ASN A C 1
ATOM 1271 O O . ASN A 1 161 ? 4.556 -16.932 9.215 1.00 80.44 161 ASN A O 1
ATOM 1275 N N . ALA A 1 162 ? 2.523 -16.325 9.926 1.00 84.31 162 ALA A N 1
ATOM 1276 C CA . ALA A 1 162 ? 2.853 -16.506 11.337 1.00 84.31 162 ALA A CA 1
ATOM 1277 C C . ALA A 1 162 ? 2.799 -17.988 11.749 1.00 84.31 162 ALA A C 1
ATOM 1279 O O . ALA A 1 162 ? 2.040 -18.784 11.207 1.00 84.31 162 ALA A O 1
ATOM 1280 N N . ILE A 1 163 ? 3.582 -18.361 12.765 1.00 87.38 163 ILE A N 1
ATOM 1281 C CA . ILE A 1 163 ? 3.486 -19.689 13.380 1.00 87.38 163 ILE A CA 1
ATOM 1282 C C . ILE A 1 163 ? 2.340 -19.664 14.391 1.00 87.38 163 ILE A C 1
ATOM 1284 O O . ILE A 1 163 ? 2.420 -18.972 15.408 1.00 87.38 163 ILE A O 1
ATOM 1288 N N . PHE A 1 164 ? 1.291 -20.440 14.126 1.00 90.81 164 PHE A N 1
ATOM 1289 C CA . PHE A 1 164 ? 0.155 -20.590 15.030 1.00 90.81 164 PHE A CA 1
ATOM 1290 C C . PHE A 1 164 ? 0.321 -21.805 15.946 1.00 90.81 164 PHE A C 1
ATOM 1292 O O . PHE A 1 164 ? 0.677 -22.898 15.507 1.00 90.81 164 PHE A O 1
ATOM 1299 N N . SER A 1 165 ? 0.012 -21.626 17.230 1.00 90.06 165 SER A N 1
ATOM 1300 C CA . SER A 1 165 ? -0.080 -22.724 18.189 1.00 90.06 165 SER A CA 1
ATOM 1301 C C . SER A 1 165 ? -1.215 -22.475 19.170 1.00 90.06 165 SER A C 1
ATOM 1303 O O . SER A 1 165 ? -1.276 -21.403 19.770 1.00 90.06 165 SER A O 1
ATOM 1305 N N . TYR A 1 166 ? -2.042 -23.490 19.396 1.00 89.31 166 TYR A N 1
ATOM 1306 C CA . TYR A 1 166 ? -3.046 -23.509 20.452 1.00 89.31 166 TYR A CA 1
ATOM 1307 C C . TYR A 1 166 ? -2.713 -24.627 21.441 1.00 89.31 166 TYR A C 1
ATOM 1309 O O . TYR A 1 166 ? -2.365 -25.740 21.045 1.00 89.31 166 TYR A O 1
ATOM 1317 N N . LYS A 1 167 ? -2.801 -24.320 22.735 1.00 85.94 167 LYS A N 1
ATOM 1318 C CA . LYS A 1 167 ? -2.739 -25.310 23.810 1.00 85.94 167 LYS A CA 1
ATOM 1319 C C . LYS A 1 167 ? -4.024 -25.181 24.608 1.00 85.94 167 LYS A C 1
ATOM 1321 O O . LYS A 1 167 ? -4.292 -24.108 25.144 1.00 85.94 167 LYS A O 1
ATOM 1326 N N . SER A 1 168 ? -4.796 -26.259 24.672 1.00 74.00 168 SER A N 1
ATOM 1327 C CA . SER A 1 168 ? -5.920 -26.353 25.598 1.00 74.00 168 SER A CA 1
ATOM 1328 C C . SER A 1 168 ? -5.372 -26.247 27.022 1.00 74.00 168 SER A C 1
ATOM 1330 O O . SER A 1 168 ? -4.517 -27.053 27.404 1.00 74.00 168 SER A O 1
ATOM 1332 N N . GLY A 1 169 ? -5.802 -25.214 27.745 1.00 57.88 169 GLY A N 1
ATOM 1333 C CA . GLY A 1 169 ? -5.546 -25.048 29.176 1.00 57.88 169 GLY A CA 1
ATOM 1334 C C . GLY A 1 169 ? -6.525 -25.842 30.024 1.00 57.88 169 GLY A C 1
ATOM 1335 O O . GLY A 1 169 ? -7.639 -26.119 29.524 1.00 57.88 169 GLY A O 1
#

Radius of gyration: 22.84 Å; chains: 1; bounding box: 46×51×58 Å

Sequence (169 aa):
MPKGITATAINLANADFSFEKNKITLIWLKLPDESRVKVVYSIHANKHLKGEFPIGGKFSFIEVENREEIELTKHTIKILPSLEVDEALMVDVNDFTEDEPLESTTESLAIGCYRQKPFLTQSGDGWIVNLLISRGKTEKLARLEEVIPVGFIAENIQDANAIFSYKSG

Foldseek 3Di:
DFPQKDKAFDDAQQWDWDQDPNDIDTHDPDHDPDPDDDGDMDMDHDLQEFAKDKDWDWDWDADPNDIDIDTGDIDMDGDDHDPVDDPVSHDYSVVRDPDDPPPPPPVQLDFDKDWDDWDADPVRPDIDIDIDTRCGPDPDDDDDDDDDDPPDDDDDPDDPPDDDDDDDD

pLDDT: mean 76.53, std 12.14, range [36.38, 92.5]

Secondary structure (DSSP, 8-state):
--TTEEEEEEE-TTPEEEEETTEEEEE-SS--SSSS---EEEEEE-TTEEEEEEEEEEEEEEETTEEEEEEEEEEEEEEPPPTTS-GGG-EETTS--S-S-----------EEEEPPPEE-TTSSSEE--EEEE-TT--S------PPPTT-----S--TT--------

Organism: NCBI:txid412755